Protein AF-A0A838QXI4-F1 (afdb_monomer_lite)

Structure (mmCIF, N/CA/C/O backbone):
data_AF-A0A838QXI4-F1
#
_entry.id   AF-A0A838QXI4-F1
#
loop_
_atom_site.group_PDB
_atom_site.id
_atom_site.type_symbol
_atom_site.label_atom_id
_atom_site.label_alt_id
_atom_site.label_comp_id
_atom_site.label_asym_id
_atom_site.label_entity_id
_atom_site.label_seq_id
_atom_site.pdbx_PDB_ins_code
_atom_site.Cartn_x
_atom_site.Cartn_y
_atom_site.Cartn_z
_atom_site.occupancy
_atom_site.B_iso_or_equiv
_atom_site.auth_seq_id
_atom_site.auth_comp_id
_atom_site.auth_asym_id
_atom_site.auth_atom_id
_atom_site.pdbx_PDB_model_num
ATOM 1 N N . VAL A 1 1 ? -4.788 3.590 -9.979 1.00 96.31 1 VAL A N 1
ATOM 2 C CA . VAL A 1 1 ? -4.307 4.253 -8.745 1.00 96.31 1 VAL A CA 1
ATOM 3 C C . VAL A 1 1 ? -4.415 5.751 -8.949 1.00 96.31 1 VAL A C 1
ATOM 5 O O . VAL A 1 1 ? -4.301 6.195 -10.085 1.00 96.31 1 VAL A O 1
ATOM 8 N N . GLU A 1 2 ? -4.679 6.517 -7.905 1.00 97.44 2 GLU A N 1
ATOM 9 C CA . GLU A 1 2 ? -4.715 7.981 -7.945 1.00 97.44 2 GLU A CA 1
ATOM 10 C C . GLU A 1 2 ? -4.171 8.546 -6.634 1.00 97.44 2 GLU A C 1
ATOM 12 O O . GLU A 1 2 ? -4.242 7.875 -5.603 1.00 97.44 2 GLU A O 1
ATOM 17 N N . ALA A 1 3 ? -3.625 9.759 -6.670 1.00 97.25 3 ALA A N 1
ATOM 18 C CA . ALA A 1 3 ? -3.102 10.419 -5.485 1.00 97.25 3 ALA A CA 1
ATOM 19 C C . ALA A 1 3 ? -3.561 11.876 -5.398 1.00 97.25 3 ALA A C 1
ATOM 21 O O . ALA A 1 3 ? -3.728 12.556 -6.407 1.00 97.25 3 ALA A O 1
ATOM 22 N N . THR A 1 4 ? -3.737 12.351 -4.169 1.00 95.81 4 THR A N 1
ATOM 23 C CA . THR A 1 4 ? -3.830 13.772 -3.817 1.00 95.81 4 THR A CA 1
ATOM 24 C C . THR A 1 4 ? -2.655 14.109 -2.909 1.00 95.81 4 THR A C 1
ATOM 26 O O . THR A 1 4 ? -2.354 13.366 -1.975 1.00 95.81 4 THR A O 1
ATOM 29 N N . THR A 1 5 ? -1.975 15.217 -3.175 1.00 95.00 5 THR A N 1
ATOM 30 C CA . THR A 1 5 ? -0.714 15.592 -2.523 1.00 95.00 5 THR A CA 1
ATOM 31 C C . THR A 1 5 ? -0.810 17.009 -1.958 1.00 95.00 5 THR A C 1
ATOM 33 O O . THR A 1 5 ? -1.751 17.752 -2.240 1.00 95.00 5 THR A O 1
ATOM 36 N N . SER A 1 6 ? 0.180 17.415 -1.165 1.00 94.00 6 SER A N 1
ATOM 37 C CA . SER A 1 6 ? 0.383 18.824 -0.803 1.00 94.00 6 SER A CA 1
ATOM 38 C C . SER A 1 6 ? 1.081 19.660 -1.895 1.00 94.00 6 SER A C 1
ATOM 40 O O . SER A 1 6 ? 1.476 20.787 -1.602 1.00 94.00 6 SER A O 1
ATOM 42 N N . GLY A 1 7 ? 1.264 19.120 -3.106 1.00 90.25 7 GLY A N 1
ATOM 43 C CA . GLY A 1 7 ? 2.070 19.697 -4.191 1.00 90.25 7 GLY A CA 1
ATOM 44 C C . GLY A 1 7 ? 3.388 18.945 -4.424 1.00 90.25 7 GLY A C 1
ATOM 45 O O . GLY A 1 7 ? 4.079 18.625 -3.456 1.00 90.25 7 GLY A O 1
ATOM 46 N N . HIS A 1 8 ? 3.737 18.687 -5.687 1.00 90.56 8 HIS A N 1
ATOM 47 C CA . HIS A 1 8 ? 4.957 17.992 -6.119 1.00 90.56 8 HIS A CA 1
ATOM 48 C C . HIS A 1 8 ? 5.860 18.921 -6.955 1.00 90.56 8 HIS A C 1
ATOM 50 O O . HIS A 1 8 ? 5.424 19.470 -7.962 1.00 90.56 8 HIS A O 1
ATOM 56 N N . ASP A 1 9 ? 7.126 19.108 -6.564 1.00 91.69 9 ASP A N 1
ATOM 57 C CA . ASP A 1 9 ? 8.074 19.991 -7.279 1.00 91.69 9 ASP A CA 1
ATOM 58 C C . ASP A 1 9 ? 8.909 19.270 -8.356 1.00 91.69 9 ASP A C 1
ATOM 60 O O . ASP A 1 9 ? 9.624 19.914 -9.122 1.00 91.69 9 ASP A O 1
ATOM 64 N N . HIS A 1 10 ? 8.782 17.942 -8.435 1.00 89.44 10 HIS A N 1
ATOM 65 C CA . HIS A 1 10 ? 9.519 17.055 -9.346 1.00 89.44 10 HIS A CA 1
ATOM 66 C C . HIS A 1 10 ? 11.030 16.975 -9.083 1.00 89.44 10 HIS A C 1
ATOM 68 O O . HIS A 1 10 ? 11.776 16.481 -9.927 1.00 89.44 10 HIS A O 1
ATOM 74 N N . ASP A 1 11 ? 11.459 17.384 -7.891 1.00 89.44 11 ASP A N 1
ATOM 75 C CA . ASP A 1 11 ? 12.794 17.142 -7.335 1.00 89.44 11 ASP A CA 1
ATOM 76 C C . ASP A 1 11 ? 12.690 16.260 -6.076 1.00 89.44 11 ASP A C 1
ATOM 78 O O . ASP A 1 11 ? 13.427 15.290 -5.896 1.00 89.44 11 ASP A O 1
ATOM 82 N N . SER A 1 12 ? 11.683 16.528 -5.242 1.00 90.69 12 SER A N 1
ATOM 83 C CA . SER A 1 12 ? 11.372 15.803 -4.017 1.00 90.69 12 SER A CA 1
ATOM 84 C C . SER A 1 12 ? 9.890 15.421 -3.924 1.00 90.69 12 SER A C 1
ATOM 86 O O . SER A 1 12 ? 9.013 16.021 -4.547 1.00 90.69 12 SER A O 1
ATOM 88 N N . TYR A 1 13 ? 9.602 14.379 -3.142 1.00 91.06 13 TYR A N 1
ATOM 89 C CA . TYR A 1 13 ? 8.228 13.946 -2.882 1.00 91.06 13 TYR A CA 1
ATOM 90 C C . TYR A 1 13 ? 7.542 14.873 -1.856 1.00 91.06 13 TYR A C 1
ATOM 92 O O . TYR A 1 13 ? 8.214 15.441 -0.990 1.00 91.06 13 TYR A O 1
ATOM 100 N N . PRO A 1 14 ? 6.205 15.027 -1.922 1.00 94.56 14 PRO A N 1
ATOM 101 C CA . PRO A 1 14 ? 5.447 15.955 -1.086 1.00 94.56 14 PRO A CA 1
ATOM 102 C C . PRO A 1 14 ? 5.534 15.620 0.404 1.00 94.56 14 PRO A C 1
ATOM 104 O O . PRO A 1 14 ? 5.647 14.463 0.797 1.00 94.56 14 PRO A O 1
ATOM 107 N N . ALA A 1 15 ? 5.331 16.632 1.251 1.00 94.62 15 ALA A N 1
ATOM 108 C CA . ALA A 1 15 ? 5.241 16.447 2.701 1.00 94.62 15 ALA A CA 1
ATOM 109 C C . ALA A 1 15 ? 4.026 15.608 3.140 1.00 94.62 15 ALA A C 1
ATOM 111 O O . ALA A 1 15 ? 4.023 15.068 4.246 1.00 94.62 15 ALA A O 1
ATOM 112 N N . LYS A 1 16 ? 2.965 15.564 2.321 1.00 95.94 16 LYS A N 1
ATOM 113 C CA . LYS A 1 16 ? 1.745 14.794 2.586 1.00 95.94 16 LYS A CA 1
ATOM 114 C C . LYS A 1 16 ? 1.192 14.195 1.302 1.00 95.94 16 LYS A C 1
ATOM 116 O O . LYS A 1 16 ? 1.116 14.879 0.279 1.00 95.94 16 LYS A O 1
ATOM 121 N N . SER A 1 17 ? 0.696 12.966 1.391 1.00 96.56 17 SER A N 1
ATOM 122 C CA . SER A 1 17 ? -0.037 12.318 0.305 1.00 96.56 17 SER A CA 1
ATOM 123 C C . SER A 1 17 ? -1.220 11.496 0.822 1.00 96.56 17 SER A C 1
ATOM 125 O O . SER A 1 17 ? -1.262 11.064 1.979 1.00 96.56 17 SER A O 1
ATOM 127 N N . GLN A 1 18 ? -2.223 11.336 -0.035 1.00 97.38 18 GLN A N 1
ATOM 128 C CA . GLN A 1 18 ? -3.310 10.376 0.098 1.00 97.38 18 GLN A CA 1
ATOM 129 C C . GLN A 1 18 ? -3.388 9.614 -1.216 1.00 97.38 18 GLN A C 1
ATOM 131 O O . GLN A 1 18 ? -3.578 10.230 -2.264 1.00 97.38 18 GLN A O 1
ATOM 136 N N . ILE A 1 19 ? -3.225 8.297 -1.174 1.00 98.25 19 ILE A N 1
ATOM 137 C CA . ILE A 1 19 ? -3.202 7.453 -2.369 1.00 98.25 19 ILE A CA 1
ATOM 138 C C . ILE A 1 19 ? -4.370 6.482 -2.289 1.00 98.25 19 ILE A C 1
ATOM 140 O O . ILE A 1 19 ? -4.606 5.867 -1.250 1.00 98.25 19 ILE A O 1
ATOM 144 N N . LYS A 1 20 ? -5.097 6.332 -3.393 1.00 98.12 20 LYS A N 1
ATOM 145 C CA . LYS A 1 20 ? -6.186 5.374 -3.543 1.00 98.12 20 LYS A CA 1
ATOM 146 C C . LYS A 1 20 ? -5.837 4.358 -4.625 1.00 98.12 20 LYS A C 1
ATOM 148 O O . LYS A 1 20 ? -5.602 4.697 -5.789 1.00 98.12 20 LYS A O 1
ATOM 153 N N . PHE A 1 21 ? -5.836 3.092 -4.237 1.00 98.06 21 PHE A N 1
ATOM 154 C CA . PHE A 1 21 ? -5.695 1.953 -5.131 1.00 98.06 21 PHE A CA 1
ATOM 155 C C . PHE A 1 21 ? -7.033 1.235 -5.227 1.00 98.06 21 PHE A C 1
ATOM 157 O O . PHE A 1 21 ? -7.596 0.835 -4.212 1.00 98.06 21 PHE A O 1
ATOM 164 N N . ASP A 1 22 ? -7.515 1.027 -6.447 1.00 97.00 22 ASP A N 1
ATOM 165 C CA . ASP A 1 22 ? -8.672 0.176 -6.698 1.00 97.00 22 ASP A CA 1
ATOM 166 C C . ASP A 1 22 ? -8.169 -1.173 -7.210 1.00 97.00 22 ASP A C 1
ATOM 168 O O . ASP A 1 22 ? -7.569 -1.255 -8.286 1.00 97.00 22 ASP A O 1
ATOM 172 N N . PHE A 1 23 ? -8.387 -2.226 -6.422 1.00 95.56 23 PHE A N 1
ATOM 173 C CA . PHE A 1 23 ? -8.037 -3.589 -6.794 1.00 95.56 23 PHE A CA 1
ATOM 174 C C . PHE A 1 23 ? -9.270 -4.305 -7.346 1.00 95.56 23 PHE A C 1
ATOM 176 O O . PHE A 1 23 ? -10.314 -4.328 -6.685 1.00 95.56 23 PHE A O 1
ATOM 183 N N . PRO A 1 24 ? -9.174 -4.926 -8.535 1.00 95.06 24 PRO A N 1
ATOM 184 C CA . PRO A 1 24 ? -10.283 -5.682 -9.087 1.00 95.06 24 PRO A CA 1
ATOM 185 C C . PRO A 1 24 ? -10.528 -6.960 -8.277 1.00 95.06 24 PRO A C 1
ATOM 187 O O . PRO A 1 24 ? -9.655 -7.449 -7.551 1.00 95.06 24 PRO A O 1
ATOM 190 N N . ALA A 1 25 ? -11.719 -7.530 -8.453 1.00 97.00 25 ALA A N 1
ATOM 191 C CA . ALA A 1 25 ? -12.006 -8.870 -7.967 1.00 97.00 25 ALA A CA 1
ATOM 192 C C . ALA A 1 25 ? -11.077 -9.886 -8.654 1.00 97.00 25 ALA A C 1
ATOM 194 O O . ALA A 1 25 ? -10.786 -9.760 -9.846 1.00 97.00 25 ALA A O 1
ATOM 195 N N . ILE A 1 26 ? -10.609 -10.887 -7.908 1.00 94.19 26 ILE A N 1
ATOM 196 C CA . ILE A 1 26 ? -9.750 -11.962 -8.424 1.00 94.19 26 ILE A CA 1
ATOM 197 C C . ILE A 1 26 ? -10.255 -13.291 -7.869 1.00 94.19 26 ILE A C 1
ATOM 199 O O . ILE A 1 26 ? -10.182 -13.516 -6.661 1.00 94.19 26 ILE A O 1
ATOM 203 N N . GLY A 1 27 ? -10.743 -14.171 -8.747 1.00 95.50 27 GLY A N 1
ATOM 204 C CA . GLY A 1 27 ? -11.391 -15.417 -8.327 1.00 95.50 27 GLY A CA 1
ATOM 205 C C . GLY A 1 27 ? -12.542 -15.121 -7.363 1.00 95.50 27 GLY A C 1
ATOM 206 O O . GLY A 1 27 ? -13.408 -14.308 -7.676 1.00 95.50 27 GLY A O 1
ATOM 207 N N . ASP A 1 28 ? -12.491 -15.718 -6.172 1.00 94.12 28 ASP A N 1
ATOM 208 C CA . ASP A 1 28 ? -13.492 -15.522 -5.115 1.00 94.12 28 ASP A CA 1
ATOM 209 C C . ASP A 1 28 ? -13.218 -14.296 -4.221 1.00 94.12 28 ASP A C 1
ATOM 211 O O . ASP A 1 28 ? -14.016 -13.962 -3.345 1.00 94.12 28 ASP A O 1
ATOM 215 N N . ARG A 1 29 ? -12.091 -13.599 -4.420 1.00 92.44 29 ARG A N 1
ATOM 216 C CA . ARG A 1 29 ? -11.759 -12.386 -3.667 1.00 92.44 29 ARG A CA 1
ATOM 217 C C . ARG A 1 29 ? -12.456 -11.183 -4.294 1.00 92.44 29 ARG A C 1
ATOM 219 O O . ARG A 1 29 ? -12.154 -10.817 -5.432 1.00 92.44 29 ARG A O 1
ATOM 226 N N . ALA A 1 30 ? -13.344 -10.547 -3.533 1.00 95.38 30 ALA A N 1
ATOM 227 C CA . ALA A 1 30 ? -14.047 -9.342 -3.958 1.00 95.38 30 ALA A CA 1
ATOM 228 C C . ALA A 1 30 ? -13.082 -8.187 -4.285 1.00 95.38 30 ALA A C 1
ATOM 230 O O . ALA A 1 30 ? -11.969 -8.108 -3.759 1.00 95.38 30 ALA A O 1
ATOM 231 N N . ALA A 1 31 ? -13.534 -7.284 -5.158 1.00 97.19 31 ALA A N 1
ATOM 232 C CA . ALA A 1 31 ? -12.854 -6.015 -5.384 1.00 97.19 31 ALA A CA 1
ATOM 233 C C . ALA A 1 31 ? -12.839 -5.201 -4.085 1.00 97.19 31 ALA A C 1
ATOM 235 O O . ALA A 1 31 ? -13.800 -5.238 -3.315 1.00 97.19 31 ALA A O 1
ATOM 236 N N . PHE A 1 32 ? -11.767 -4.454 -3.855 1.00 97.06 32 PHE A N 1
ATOM 237 C CA . PHE A 1 32 ? -11.644 -3.588 -2.689 1.00 97.06 32 PHE A CA 1
ATOM 238 C C . PHE A 1 32 ? -10.789 -2.371 -3.025 1.00 97.06 32 PHE A C 1
ATOM 240 O O . PHE A 1 32 ? -9.980 -2.386 -3.958 1.00 97.06 32 PHE A O 1
ATOM 247 N N . THR A 1 33 ? -10.967 -1.325 -2.231 1.00 97.69 33 THR A N 1
ATOM 248 C CA . THR A 1 33 ? -10.172 -0.107 -2.323 1.00 97.69 33 THR A CA 1
ATOM 249 C C . THR A 1 33 ? -9.200 -0.065 -1.154 1.00 97.69 33 THR A C 1
ATOM 251 O O . THR A 1 33 ? -9.579 -0.283 -0.004 1.00 97.69 33 THR A O 1
ATOM 254 N N . PHE A 1 34 ? -7.940 0.224 -1.454 1.00 97.56 34 PHE A N 1
ATOM 255 C CA . PHE A 1 34 ? -6.904 0.461 -0.464 1.00 97.56 34 PHE A CA 1
ATOM 256 C C . PHE A 1 34 ? -6.546 1.943 -0.448 1.00 97.56 34 PHE A C 1
ATOM 258 O O . PHE A 1 34 ? -6.219 2.524 -1.484 1.00 97.56 34 PHE A O 1
ATOM 265 N N . HIS A 1 35 ? -6.609 2.541 0.736 1.00 97.81 35 HIS A N 1
ATOM 266 C CA . HIS A 1 35 ? -6.229 3.926 0.962 1.00 97.81 35 HIS A CA 1
ATOM 267 C C . HIS A 1 35 ? -4.932 3.980 1.766 1.00 97.81 35 HIS A C 1
ATOM 269 O O . HIS A 1 35 ? -4.851 3.409 2.852 1.00 97.81 35 HIS A O 1
ATOM 275 N N . TRP A 1 36 ? -3.946 4.702 1.245 1.00 97.31 36 TRP A N 1
ATOM 276 C CA . TRP A 1 36 ? -2.715 5.040 1.947 1.00 97.31 36 TRP A CA 1
ATOM 277 C C . TRP A 1 36 ? -2.769 6.503 2.375 1.00 97.31 36 TRP A C 1
ATOM 279 O O . TRP A 1 36 ? -3.002 7.382 1.543 1.00 97.31 36 TRP A O 1
ATOM 289 N N . TYR A 1 37 ? -2.534 6.770 3.656 1.00 96.38 37 TYR A N 1
ATOM 290 C CA . TYR A 1 37 ? -2.488 8.119 4.209 1.00 96.38 37 TYR A CA 1
ATOM 291 C C . TYR A 1 37 ? -1.097 8.384 4.772 1.00 96.38 37 TYR A C 1
ATOM 293 O O . TYR A 1 37 ? -0.622 7.635 5.621 1.00 96.38 37 TYR A O 1
ATOM 301 N N . ASP A 1 38 ? -0.468 9.460 4.313 1.00 94.31 38 ASP A N 1
ATOM 302 C CA . ASP A 1 38 ? 0.882 9.856 4.710 1.00 94.31 38 ASP A CA 1
ATOM 303 C C . ASP A 1 38 ? 0.922 11.320 5.183 1.00 94.31 38 ASP A C 1
ATOM 305 O O . ASP A 1 38 ? 0.025 12.118 4.892 1.00 94.31 38 ASP A O 1
ATOM 309 N N . GLY A 1 39 ? 1.955 11.688 5.940 1.00 91.62 39 GLY A N 1
ATOM 310 C CA . GLY A 1 39 ? 2.207 13.066 6.346 1.00 91.62 39 GLY A CA 1
ATOM 311 C C . GLY A 1 39 ? 1.124 13.631 7.263 1.00 91.62 39 GLY A C 1
ATOM 312 O O . GLY A 1 39 ? 0.632 14.733 7.034 1.00 91.62 39 GLY A O 1
ATOM 313 N N . SER A 1 40 ? 0.730 12.898 8.311 1.00 90.44 40 SER A N 1
ATOM 314 C CA . SER A 1 40 ? -0.362 13.212 9.265 1.00 90.44 40 SER A CA 1
ATOM 315 C C . SER A 1 40 ? -1.792 13.134 8.719 1.00 90.44 40 SER A C 1
ATOM 317 O O . SER A 1 40 ? -2.734 13.368 9.478 1.00 90.44 40 SER A O 1
ATOM 319 N N . ASN A 1 41 ? -1.978 12.789 7.441 1.00 93.88 41 ASN A N 1
ATOM 320 C CA . ASN A 1 41 ? -3.308 12.481 6.928 1.00 93.88 41 ASN A CA 1
ATOM 321 C C . ASN A 1 41 ? -3.894 11.263 7.658 1.00 93.88 41 ASN A C 1
ATOM 323 O O . ASN A 1 41 ? -3.175 10.348 8.058 1.00 93.88 41 ASN A O 1
ATOM 327 N N . ARG A 1 42 ? -5.217 11.252 7.816 1.00 93.00 42 ARG A N 1
ATOM 328 C CA . ARG A 1 42 ? -5.980 10.128 8.362 1.00 93.00 42 ARG A CA 1
ATOM 329 C C . ARG A 1 42 ? -7.247 9.926 7.526 1.00 93.00 42 ARG A C 1
ATOM 331 O O . ARG A 1 42 ? -7.702 10.887 6.899 1.00 93.00 42 ARG A O 1
ATOM 338 N N . PRO A 1 43 ? -7.825 8.712 7.522 1.00 94.69 43 PRO A N 1
ATOM 339 C CA . PRO A 1 43 ? -9.185 8.520 7.035 1.00 94.69 43 PRO A CA 1
ATOM 340 C C . PRO A 1 43 ? -10.179 9.362 7.846 1.00 94.69 43 PRO A C 1
ATOM 342 O O . PRO A 1 43 ? -9.832 9.945 8.874 1.00 94.69 43 PRO A O 1
ATOM 345 N N . SER A 1 44 ? -11.427 9.415 7.390 1.00 94.31 44 SER A N 1
ATOM 346 C CA . SER A 1 44 ? -12.501 10.059 8.146 1.00 94.31 44 SER A CA 1
ATOM 347 C C . SER A 1 44 ? -12.694 9.391 9.518 1.00 94.31 44 SER A C 1
ATOM 349 O O . SER A 1 44 ? -12.514 8.178 9.662 1.00 94.31 44 SER A O 1
ATOM 351 N N . GLU A 1 45 ? -13.016 10.192 10.538 1.00 92.44 45 GLU A N 1
ATOM 352 C CA . GLU A 1 45 ? -13.066 9.753 11.940 1.00 92.44 45 GLU A CA 1
ATOM 353 C C . GLU A 1 45 ? -14.109 8.664 12.198 1.00 92.44 45 GLU A C 1
ATOM 355 O O . GLU A 1 45 ? -13.869 7.761 12.995 1.00 92.44 45 GLU A O 1
ATOM 360 N N . ASP A 1 46 ? -15.225 8.684 11.472 1.00 93.12 46 ASP A N 1
ATOM 361 C CA . ASP A 1 46 ? -16.277 7.667 11.545 1.00 93.12 46 ASP A CA 1
ATOM 362 C C . ASP A 1 46 ? -15.762 6.244 11.280 1.00 93.12 46 ASP A C 1
ATOM 364 O O . ASP A 1 46 ? -16.301 5.286 11.831 1.00 93.12 46 ASP A O 1
ATOM 368 N N . LEU A 1 47 ? -14.684 6.095 10.503 1.00 93.75 47 LEU A N 1
ATOM 369 C CA . LEU A 1 47 ? -14.089 4.791 10.215 1.00 93.75 47 LEU A CA 1
ATOM 370 C C . LEU A 1 47 ? -13.303 4.212 11.400 1.00 93.75 47 LEU A C 1
ATOM 372 O O . LEU A 1 47 ? -13.140 2.993 11.479 1.00 93.75 47 LEU A O 1
ATOM 376 N N . TYR A 1 48 ? -12.817 5.054 12.321 1.00 91.94 48 TYR A N 1
ATOM 377 C CA . TYR A 1 48 ? -11.990 4.616 13.450 1.00 91.94 48 TYR A CA 1
ATOM 378 C C . TYR A 1 48 ? -12.502 5.012 14.838 1.00 91.94 48 TYR A C 1
ATOM 380 O O . TYR A 1 48 ? -11.874 4.636 15.830 1.00 91.94 48 TYR A O 1
ATOM 388 N N . ALA A 1 49 ? -13.622 5.730 14.935 1.00 90.88 49 ALA A N 1
ATOM 389 C CA . ALA A 1 49 ? -14.184 6.221 16.193 1.00 90.88 49 ALA A CA 1
ATOM 390 C C . ALA A 1 49 ? -14.380 5.106 17.237 1.00 90.88 49 ALA A C 1
ATOM 392 O O . ALA A 1 49 ? -14.040 5.286 18.407 1.00 90.88 49 ALA A O 1
ATOM 393 N N . ASP A 1 50 ? -14.822 3.919 16.806 1.00 89.38 50 ASP A N 1
ATOM 394 C CA . ASP A 1 50 ? -14.997 2.737 17.666 1.00 89.38 50 ASP A CA 1
ATOM 395 C C . ASP A 1 50 ? -13.695 2.271 18.344 1.00 89.38 50 ASP A C 1
ATOM 397 O O . ASP A 1 50 ? -13.733 1.568 19.353 1.00 89.38 50 ASP A O 1
ATOM 401 N N . PHE A 1 51 ? -12.532 2.654 17.810 1.00 90.12 51 PHE A N 1
ATOM 402 C CA . PHE A 1 51 ? -11.216 2.312 18.354 1.00 90.12 51 PHE A CA 1
ATOM 403 C C . PHE A 1 51 ? -10.620 3.420 19.233 1.00 90.12 51 PHE A C 1
ATOM 405 O O . PHE A 1 51 ? -9.503 3.268 19.731 1.00 90.12 51 PHE A O 1
ATOM 412 N N . LEU A 1 52 ? -11.339 4.519 19.464 1.00 87.25 52 LEU A N 1
ATOM 413 C CA . LEU A 1 52 ? -10.918 5.600 20.363 1.00 87.25 52 LEU A CA 1
ATOM 414 C C . LEU A 1 52 ? -11.385 5.383 21.809 1.00 87.25 52 LEU A C 1
ATOM 416 O O . LEU A 1 52 ? -11.404 6.333 22.592 1.00 87.25 52 LEU A O 1
ATOM 420 N N . THR A 1 53 ? -11.772 4.151 22.174 1.00 69.56 53 THR A N 1
ATOM 421 C CA . THR A 1 53 ? -12.336 3.820 23.493 1.00 69.56 53 THR A CA 1
ATOM 422 C C . THR A 1 53 ? -11.535 4.460 24.624 1.00 69.56 53 THR A C 1
ATOM 424 O O . THR A 1 53 ? -10.305 4.445 24.558 1.00 69.56 53 THR A O 1
ATOM 427 N N . PRO A 1 54 ? -12.179 5.007 25.663 1.00 66.12 54 PRO A N 1
ATOM 428 C CA . PRO A 1 54 ? -11.455 5.584 26.779 1.00 66.12 54 PRO A CA 1
ATOM 429 C C . PRO A 1 54 ? -10.561 4.541 27.457 1.00 66.12 54 PRO A C 1
ATOM 431 O O . PRO A 1 54 ? -10.973 3.396 27.655 1.00 66.12 54 PRO A O 1
ATOM 434 N N . ASP A 1 55 ? -9.343 4.933 27.808 1.00 65.12 55 ASP A N 1
ATOM 435 C CA . ASP A 1 55 ? -8.494 4.177 28.712 1.00 65.12 55 ASP A CA 1
ATOM 436 C C . ASP A 1 55 ? -9.103 4.136 30.129 1.00 65.12 55 ASP A C 1
ATOM 438 O O . ASP A 1 55 ? -10.191 4.655 30.400 1.00 65.12 55 ASP A O 1
ATOM 442 N N . LYS A 1 56 ? -8.395 3.498 31.065 1.00 63.88 56 LYS A N 1
ATOM 443 C CA . LYS A 1 56 ? -8.850 3.347 32.457 1.00 63.88 56 LYS A CA 1
ATOM 444 C C . LYS A 1 56 ? -9.062 4.685 33.184 1.00 63.88 56 LYS A C 1
ATOM 446 O O . LYS A 1 56 ? -9.781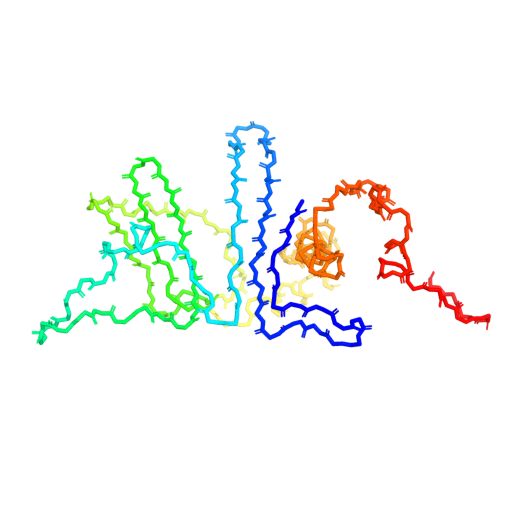 4.701 34.179 1.00 63.88 56 LYS A O 1
ATOM 451 N N . ASP A 1 57 ? -8.481 5.774 32.680 1.00 72.00 57 ASP A N 1
ATOM 452 C CA . ASP A 1 57 ? -8.572 7.125 33.235 1.00 72.00 57 ASP A CA 1
ATOM 453 C C . ASP A 1 57 ? -9.612 7.991 32.495 1.00 72.00 57 ASP A C 1
ATOM 455 O O . ASP A 1 57 ? -9.744 9.188 32.765 1.00 72.00 57 ASP A O 1
ATOM 459 N N . GLY A 1 58 ? -10.365 7.402 31.559 1.00 63.72 58 GLY A N 1
ATOM 460 C CA . GLY A 1 58 ? -11.387 8.095 30.781 1.00 63.72 58 GLY A CA 1
ATOM 461 C C . GLY A 1 58 ? -10.834 8.947 29.635 1.00 63.72 58 GLY A C 1
ATOM 462 O O . GLY A 1 58 ? -11.596 9.710 29.037 1.00 63.72 58 GLY A O 1
ATOM 463 N N . LYS A 1 59 ? -9.539 8.842 29.302 1.00 60.59 59 LYS A N 1
ATOM 464 C CA . LYS A 1 59 ? -8.948 9.543 28.152 1.00 60.59 59 LYS A CA 1
ATOM 465 C C . LYS A 1 59 ? -9.107 8.701 26.889 1.00 60.59 59 LYS A C 1
ATOM 467 O O . LYS A 1 59 ? -8.858 7.503 26.954 1.00 60.59 59 LYS A O 1
ATOM 472 N N . PRO A 1 60 ? -9.472 9.278 25.731 1.00 65.56 60 PRO A N 1
ATOM 473 C CA . PRO A 1 60 ? -9.537 8.519 24.485 1.00 65.56 60 PRO A CA 1
ATOM 474 C C . PRO A 1 60 ? -8.206 7.817 24.211 1.00 65.56 60 PRO A C 1
ATOM 476 O O . PRO A 1 60 ? -7.150 8.454 24.277 1.00 65.56 60 PRO A O 1
ATOM 479 N N . THR A 1 61 ? -8.243 6.521 23.894 1.00 72.62 61 THR A N 1
ATOM 480 C CA . THR A 1 61 ? -7.023 5.812 23.494 1.00 72.62 61 THR A CA 1
ATOM 481 C C . THR A 1 61 ? -6.521 6.443 22.199 1.00 72.62 61 THR A C 1
ATOM 483 O O . THR A 1 61 ? -7.214 6.413 21.180 1.00 72.62 61 THR A O 1
ATOM 486 N N . ALA A 1 62 ? -5.325 7.032 22.228 1.00 76.94 62 ALA A N 1
ATOM 487 C CA . ALA A 1 62 ? -4.709 7.562 21.022 1.00 76.94 62 ALA A CA 1
ATOM 488 C C . ALA A 1 62 ? -4.449 6.417 20.032 1.00 76.94 62 ALA A C 1
ATOM 490 O O . ALA A 1 62 ? -3.980 5.343 20.414 1.00 76.94 62 ALA A O 1
ATOM 491 N N . LEU A 1 63 ? -4.743 6.648 18.753 1.00 85.69 63 LEU A N 1
ATOM 492 C CA . LEU A 1 63 ? -4.262 5.758 17.702 1.00 85.69 63 LEU A CA 1
ATOM 493 C C . LEU A 1 63 ? -2.746 5.889 17.584 1.00 85.69 63 LEU A C 1
ATOM 495 O O . LEU A 1 63 ? -2.196 6.979 17.772 1.00 85.69 63 LEU A O 1
ATOM 499 N N . SER A 1 64 ? -2.088 4.801 17.193 1.00 89.31 64 SER A N 1
ATOM 500 C CA . SER A 1 64 ? -0.692 4.867 16.781 1.00 89.31 64 SER A CA 1
ATOM 501 C C . SER A 1 64 ? -0.514 5.856 15.617 1.00 89.31 64 SER A C 1
ATOM 503 O O . SER A 1 64 ? -1.455 6.219 14.890 1.00 89.31 64 SER A O 1
ATOM 505 N N . THR A 1 65 ? 0.715 6.346 15.476 1.00 90.56 65 THR A N 1
ATOM 506 C CA . THR A 1 65 ? 1.141 7.176 14.347 1.00 90.56 65 THR A CA 1
ATOM 507 C C . THR A 1 65 ? 1.160 6.395 13.036 1.00 90.56 65 THR A C 1
ATOM 509 O O . THR A 1 65 ? 1.097 7.021 11.983 1.00 90.56 65 THR A O 1
ATOM 512 N N . SER A 1 66 ? 1.179 5.061 13.099 1.00 93.38 66 SER A N 1
ATOM 513 C CA . SER A 1 66 ? 1.026 4.159 11.959 1.00 93.38 66 SER A CA 1
ATOM 514 C C . SER A 1 66 ? 0.097 2.986 12.283 1.00 93.38 66 SER A C 1
ATOM 516 O O . SER A 1 66 ? -0.281 2.747 13.436 1.00 93.38 66 SER A O 1
ATOM 518 N N . GLY A 1 67 ? -0.341 2.276 11.250 1.00 94.62 67 GLY A N 1
ATOM 519 C CA . GLY A 1 67 ? -1.202 1.113 11.399 1.00 94.62 67 GLY A CA 1
ATOM 520 C C . GLY A 1 67 ? -2.081 0.870 10.187 1.00 94.62 67 GLY A C 1
ATOM 521 O O . GLY A 1 67 ? -2.046 1.603 9.199 1.00 94.62 67 GLY A O 1
ATOM 522 N N . CYS A 1 68 ? -2.912 -0.158 10.298 1.00 96.12 68 CYS A N 1
ATOM 523 C CA . CYS A 1 68 ? -3.851 -0.552 9.262 1.00 96.12 68 CYS A CA 1
ATOM 524 C C . CYS A 1 68 ? -5.272 -0.583 9.826 1.00 96.12 68 CYS A C 1
ATOM 526 O O . CYS A 1 68 ? -5.508 -1.097 10.922 1.00 96.12 68 CYS A O 1
ATOM 528 N N . LEU A 1 69 ? -6.219 -0.042 9.062 1.00 96.00 69 LEU A N 1
ATOM 529 C CA . LEU A 1 69 ? -7.645 -0.185 9.309 1.00 96.00 69 LEU A CA 1
ATOM 530 C C . LEU A 1 69 ? -8.248 -1.025 8.183 1.00 96.00 69 LEU A C 1
ATOM 532 O O . LEU A 1 69 ? -8.190 -0.640 7.017 1.00 96.00 69 LEU A O 1
ATOM 536 N N . ILE A 1 70 ? -8.853 -2.149 8.546 1.00 95.62 70 ILE A N 1
ATOM 537 C CA . ILE A 1 70 ? -9.571 -3.035 7.633 1.00 95.62 70 ILE A CA 1
ATOM 538 C C . ILE A 1 70 ? -11.057 -2.877 7.931 1.00 95.62 70 ILE A C 1
ATOM 540 O O . ILE A 1 70 ? -11.495 -3.135 9.050 1.00 95.62 70 ILE A O 1
ATOM 544 N N . VAL A 1 71 ? -11.834 -2.449 6.939 1.00 95.31 71 VAL A N 1
ATOM 545 C CA . VAL A 1 71 ? -13.285 -2.259 7.061 1.00 95.31 71 VAL A CA 1
ATOM 546 C C . VAL A 1 71 ? -13.981 -3.399 6.329 1.00 95.31 71 VAL A C 1
ATOM 548 O O . VAL A 1 71 ? -13.827 -3.539 5.119 1.00 95.31 71 VAL A O 1
ATOM 551 N N . GLY A 1 72 ? -14.725 -4.222 7.064 1.00 92.88 72 GLY A N 1
ATOM 552 C CA . GLY A 1 72 ? -15.493 -5.333 6.512 1.00 92.88 72 GLY A CA 1
ATOM 553 C C . GLY A 1 72 ? -16.971 -5.270 6.889 1.00 92.88 72 GLY A C 1
ATOM 554 O O . GLY A 1 72 ? -17.382 -4.533 7.787 1.00 92.88 72 GLY A O 1
ATOM 555 N N . ASP A 1 73 ? -17.776 -6.104 6.233 1.00 91.31 73 ASP A N 1
ATOM 556 C CA . ASP A 1 73 ? -19.237 -6.111 6.398 1.00 91.31 73 ASP A CA 1
ATOM 557 C C . ASP A 1 73 ? -19.679 -6.482 7.823 1.00 91.31 73 ASP A C 1
ATOM 559 O O . ASP A 1 73 ? -20.677 -5.978 8.341 1.00 91.31 73 ASP A O 1
ATOM 563 N N . LYS A 1 74 ? -18.924 -7.374 8.478 1.00 91.50 74 LYS A N 1
ATOM 564 C CA . LYS A 1 74 ? -19.230 -7.873 9.830 1.00 91.50 74 LYS A CA 1
ATOM 565 C C . LYS A 1 74 ? -18.602 -7.017 10.924 1.00 91.50 74 LYS A C 1
ATOM 567 O O . LYS A 1 74 ? -19.249 -6.739 11.931 1.00 91.50 74 LYS A O 1
ATOM 572 N N . CYS A 1 75 ? -17.361 -6.593 10.724 1.00 92.69 75 CYS A N 1
ATOM 573 C CA . CYS A 1 75 ? -16.589 -5.795 11.665 1.00 92.69 75 CYS A CA 1
ATOM 574 C C . CYS A 1 75 ? -15.501 -5.007 10.939 1.00 92.69 75 CYS A C 1
ATOM 576 O O . CYS A 1 75 ? -15.107 -5.340 9.822 1.00 92.69 75 CYS A O 1
ATOM 578 N N . SER A 1 76 ? -14.984 -4.005 11.632 1.00 94.38 76 SER A N 1
ATOM 579 C CA . SER A 1 76 ? -13.726 -3.353 11.311 1.00 94.38 76 SER A CA 1
ATOM 580 C C . SER A 1 76 ? -12.643 -3.855 12.262 1.00 94.38 76 SER A C 1
ATOM 582 O O . SER A 1 76 ? -12.913 -4.181 13.423 1.00 94.38 76 SER A O 1
ATOM 584 N N . MET A 1 77 ? -11.410 -3.884 11.775 1.00 94.00 77 MET A N 1
ATOM 585 C CA . MET A 1 77 ? -10.222 -4.269 12.522 1.00 94.00 77 MET A CA 1
ATOM 586 C C . MET A 1 77 ? -9.175 -3.167 12.416 1.00 94.00 77 MET A C 1
ATOM 588 O O . MET A 1 77 ? -8.888 -2.688 11.323 1.00 94.00 77 MET A O 1
ATOM 592 N N . TYR A 1 78 ? -8.584 -2.796 13.545 1.00 93.94 78 TYR A N 1
ATOM 593 C CA . TYR A 1 78 ? -7.460 -1.876 13.621 1.00 93.94 78 TYR A CA 1
ATOM 594 C C . TYR A 1 78 ? -6.222 -2.602 14.150 1.00 93.94 78 TYR A C 1
ATOM 596 O O . TYR A 1 78 ? -6.230 -3.106 15.274 1.00 93.94 78 TYR A O 1
ATOM 604 N N . ALA A 1 79 ? -5.163 -2.625 13.346 1.00 93.81 79 ALA A N 1
ATOM 605 C CA . ALA A 1 79 ? -3.838 -3.103 13.719 1.00 93.81 79 ALA A CA 1
ATOM 606 C C . ALA A 1 79 ? -2.928 -1.896 13.981 1.00 93.81 79 ALA A C 1
ATOM 608 O O . ALA A 1 79 ? -2.740 -1.051 13.104 1.00 93.81 79 ALA A O 1
ATOM 609 N N . SER A 1 80 ? -2.411 -1.792 15.204 1.00 93.12 80 SER A N 1
ATOM 610 C CA . SER A 1 80 ? -1.628 -0.643 15.664 1.00 93.12 80 SER A CA 1
ATOM 611 C C . SER A 1 80 ? -0.134 -0.838 15.403 1.00 93.12 80 SER A C 1
ATOM 613 O O . SER A 1 80 ? 0.431 -1.817 15.888 1.00 93.12 80 SER A O 1
ATOM 615 N N . GLY A 1 81 ? 0.504 0.115 14.717 1.00 92.75 81 GLY A N 1
ATOM 616 C CA . GLY A 1 81 ? 1.924 0.036 14.355 1.00 92.75 81 GLY A CA 1
ATOM 617 C C . GLY A 1 81 ? 2.179 -0.627 13.000 1.00 92.75 81 GLY A C 1
ATOM 618 O O . GLY A 1 81 ? 1.253 -1.126 12.356 1.00 92.75 81 GLY A O 1
ATOM 619 N N . ASP A 1 82 ? 3.437 -0.619 12.562 1.00 90.31 82 ASP A N 1
ATOM 620 C CA . ASP A 1 82 ? 3.835 -1.105 11.228 1.00 90.31 82 ASP A CA 1
ATOM 621 C C . ASP A 1 82 ? 3.795 -2.636 11.131 1.00 90.31 82 ASP A C 1
ATOM 623 O O . ASP A 1 82 ? 3.611 -3.198 10.052 1.00 90.31 82 ASP A O 1
ATOM 627 N N . TYR A 1 83 ? 3.919 -3.308 12.275 1.00 89.25 83 TYR A N 1
ATOM 628 C CA . TYR A 1 83 ? 3.948 -4.761 12.417 1.00 89.25 83 TYR A CA 1
ATOM 629 C C . TYR A 1 83 ? 2.837 -5.267 13.346 1.00 89.25 83 TYR A C 1
ATOM 631 O O . TYR A 1 83 ? 2.920 -6.379 13.867 1.00 89.25 83 TYR A O 1
ATOM 639 N N . ALA A 1 84 ? 1.795 -4.454 13.567 1.00 89.94 84 ALA A N 1
ATOM 640 C CA . ALA A 1 84 ? 0.730 -4.714 14.538 1.00 89.94 84 ALA A CA 1
ATOM 641 C C . ALA A 1 84 ? 1.235 -4.901 15.988 1.00 89.94 84 ALA A C 1
ATOM 643 O O . ALA A 1 84 ? 0.551 -5.497 16.822 1.00 89.94 84 ALA A O 1
ATOM 644 N N . GLU A 1 85 ? 2.420 -4.379 16.311 1.00 89.06 85 GLU A N 1
ATOM 645 C CA . GLU A 1 85 ? 3.086 -4.516 17.608 1.00 89.06 85 GLU A CA 1
ATOM 646 C C . GLU A 1 85 ? 2.321 -3.840 18.754 1.00 89.06 85 GLU A C 1
ATOM 648 O O . GLU A 1 85 ? 2.431 -4.246 19.910 1.00 89.06 85 GLU A O 1
ATOM 653 N N . GLY A 1 86 ? 1.496 -2.838 18.438 1.00 87.00 86 GLY A N 1
ATOM 654 C CA . GLY A 1 86 ? 0.575 -2.212 19.386 1.00 87.00 86 GLY A CA 1
ATOM 655 C C . GLY A 1 86 ? -0.714 -3.010 19.612 1.00 87.00 86 GLY A C 1
ATOM 656 O O . GLY A 1 86 ? -1.600 -2.545 20.330 1.00 87.00 86 GLY A O 1
ATOM 657 N N . GLY A 1 87 ? -0.838 -4.183 18.991 1.00 88.31 87 GLY A N 1
ATOM 658 C CA . GLY A 1 87 ? -1.980 -5.077 19.093 1.00 88.31 87 GLY A CA 1
ATOM 659 C C . GLY A 1 87 ? -3.047 -4.857 18.020 1.00 88.31 87 GLY A C 1
ATOM 660 O O . GLY A 1 87 ? -3.094 -3.841 17.318 1.00 88.31 87 GLY A O 1
ATOM 661 N N . ILE A 1 88 ? -3.934 -5.847 17.927 1.00 89.75 88 ILE A N 1
ATOM 662 C CA . ILE A 1 88 ? -5.072 -5.880 17.008 1.00 89.75 88 ILE A CA 1
ATOM 663 C C . ILE A 1 88 ? -6.355 -5.692 17.814 1.00 89.75 88 ILE A C 1
ATOM 665 O O . ILE A 1 88 ? -6.585 -6.370 18.815 1.00 89.75 88 ILE A O 1
ATOM 669 N N . ARG A 1 89 ? -7.207 -4.768 17.368 1.00 89.62 89 ARG A N 1
ATOM 670 C CA . ARG A 1 89 ? -8.516 -4.481 17.963 1.00 89.62 89 ARG A CA 1
ATOM 671 C C . ARG A 1 89 ? -9.604 -4.686 16.921 1.00 89.62 89 ARG A C 1
ATOM 673 O O . ARG A 1 89 ? -9.447 -4.269 15.779 1.00 89.62 89 ARG A O 1
ATOM 680 N N . VAL A 1 90 ? -10.717 -5.292 17.319 1.00 91.75 90 VAL A N 1
ATOM 681 C CA . VAL A 1 90 ? -11.879 -5.538 16.454 1.00 91.75 90 VAL A CA 1
ATOM 682 C C . VAL A 1 90 ? -13.112 -4.948 17.120 1.00 91.75 90 VAL A C 1
ATOM 684 O O . VAL A 1 90 ? -13.277 -5.070 18.335 1.00 91.75 90 VAL A O 1
ATOM 687 N N . ASN A 1 91 ? -13.963 -4.276 16.347 1.00 89.50 91 ASN A N 1
ATOM 688 C CA . ASN A 1 91 ? -15.222 -3.747 16.870 1.00 89.50 91 ASN A CA 1
ATOM 689 C C . ASN A 1 91 ? -16.346 -4.799 16.819 1.00 89.50 91 ASN A C 1
ATOM 691 O O . ASN A 1 91 ? -16.170 -5.925 16.352 1.00 89.50 91 ASN A O 1
ATOM 695 N N . LYS A 1 92 ? -17.529 -4.431 17.327 1.00 86.19 92 LYS A N 1
ATOM 696 C CA . LYS A 1 92 ? -18.760 -5.246 17.255 1.00 86.19 92 LYS A CA 1
ATOM 697 C C . LYS A 1 92 ? -18.663 -6.639 17.905 1.00 86.19 92 LYS A C 1
ATOM 699 O O . LYS A 1 92 ? -19.521 -7.480 17.660 1.00 86.19 92 LYS A O 1
ATOM 704 N N . GLY A 1 93 ? -17.658 -6.869 18.756 1.00 80.25 93 GLY A N 1
ATOM 705 C CA . GLY A 1 93 ? -17.529 -8.084 19.567 1.00 80.25 93 GLY A CA 1
ATOM 706 C C . GLY A 1 93 ? -17.357 -9.371 18.758 1.00 80.25 93 GLY A C 1
ATOM 707 O O . GLY A 1 93 ? -17.742 -10.434 19.235 1.00 80.25 93 GLY A O 1
ATOM 708 N N . VAL A 1 94 ? -16.830 -9.281 17.533 1.00 85.44 94 VAL A N 1
ATOM 709 C CA . VAL A 1 94 ? -16.561 -10.462 16.706 1.00 85.44 94 VAL A CA 1
ATOM 710 C C . VAL A 1 94 ? -15.350 -11.206 17.262 1.00 85.44 94 VAL A C 1
ATOM 712 O O . VAL A 1 94 ? -14.310 -10.602 17.523 1.00 85.44 94 VAL A O 1
ATOM 715 N N . GLU A 1 95 ? -15.480 -12.522 17.426 1.00 83.94 95 GLU A N 1
ATOM 716 C CA . GLU A 1 95 ? -14.352 -13.377 17.788 1.00 83.94 95 GLU A CA 1
ATOM 717 C C . GLU A 1 95 ? -13.363 -13.475 16.622 1.00 83.94 95 GLU A C 1
ATOM 719 O O . GLU A 1 95 ? -13.738 -13.747 15.477 1.00 83.94 95 GLU A O 1
ATOM 724 N N . LEU A 1 96 ? -12.084 -13.245 16.922 1.00 82.94 96 LEU A N 1
ATOM 725 C CA . LEU A 1 96 ? -11.010 -13.442 15.958 1.00 82.94 96 LEU A CA 1
ATOM 726 C C . LEU A 1 96 ? -10.932 -14.921 15.590 1.00 82.94 96 LEU A C 1
ATOM 728 O O . LEU A 1 96 ? -10.876 -15.793 16.452 1.00 82.94 96 LEU A O 1
ATOM 732 N N . THR A 1 97 ? -10.921 -15.194 14.291 1.00 83.31 97 THR A N 1
ATOM 733 C CA . THR A 1 97 ? -10.714 -16.550 13.789 1.00 83.31 97 THR A CA 1
ATOM 734 C C . THR A 1 97 ? -9.228 -16.879 13.851 1.00 83.31 97 THR A C 1
ATOM 736 O O . THR A 1 97 ? -8.406 -16.078 13.403 1.00 83.31 97 THR A O 1
ATOM 739 N N . GLU A 1 98 ? -8.881 -18.057 14.369 1.00 84.62 98 GLU A N 1
ATOM 740 C CA . GLU A 1 98 ? -7.530 -18.584 14.195 1.00 84.62 98 GLU A CA 1
ATOM 741 C C . GLU A 1 98 ? -7.296 -18.857 12.711 1.00 84.62 98 GLU A C 1
ATOM 743 O O . GLU A 1 98 ? -8.004 -19.643 12.079 1.00 84.62 98 GLU A O 1
ATOM 748 N N . VAL A 1 99 ? -6.314 -18.163 12.148 1.00 84.38 99 VAL A N 1
ATOM 749 C CA . VAL A 1 99 ? -5.897 -18.337 10.762 1.00 84.38 99 VAL A CA 1
ATOM 750 C C . VAL A 1 99 ? -4.625 -19.168 10.734 1.00 84.38 99 VAL A C 1
ATOM 752 O O . VAL A 1 99 ? -3.661 -18.861 11.433 1.00 84.38 99 VAL A O 1
ATOM 755 N N . ASP A 1 100 ? -4.630 -20.222 9.923 1.00 84.38 100 ASP A N 1
ATOM 756 C CA . ASP A 1 100 ? -3.411 -20.952 9.601 1.00 84.38 100 ASP A CA 1
ATOM 757 C C . ASP A 1 100 ? -2.671 -20.198 8.495 1.00 84.38 100 ASP A C 1
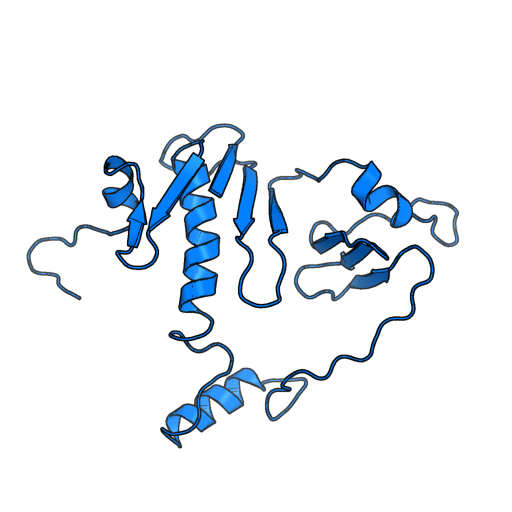ATOM 759 O O . ASP A 1 100 ? -3.246 -19.869 7.454 1.00 84.38 100 ASP A O 1
ATOM 763 N N . TYR A 1 101 ? -1.405 -19.885 8.739 1.00 81.94 101 TYR A N 1
ATOM 764 C CA . TYR A 1 101 ? -0.539 -19.217 7.780 1.00 81.94 101 TYR A CA 1
ATOM 765 C C . TYR A 1 101 ? 0.851 -19.855 7.810 1.00 81.94 101 TYR A C 1
ATOM 767 O O . TYR A 1 101 ? 1.272 -20.364 8.854 1.00 81.94 101 TYR A O 1
ATOM 775 N N . PRO A 1 102 ? 1.587 -19.838 6.682 1.00 75.69 102 PRO A N 1
ATOM 776 C CA . PRO A 1 102 ? 2.935 -20.383 6.634 1.00 75.69 102 PRO A CA 1
ATOM 777 C C . PRO A 1 102 ? 3.834 -19.689 7.660 1.00 75.69 102 PRO A C 1
ATOM 779 O O . PRO A 1 102 ? 4.001 -18.471 7.617 1.00 75.69 102 PRO A O 1
ATOM 782 N N . LYS A 1 103 ? 4.417 -20.473 8.567 1.00 75.19 103 LYS A N 1
ATOM 783 C CA . LYS A 1 103 ? 5.397 -19.998 9.547 1.00 75.19 103 LYS A CA 1
ATOM 784 C C . LYS A 1 103 ? 6.801 -20.303 9.032 1.00 75.19 103 LYS A C 1
ATOM 786 O O . LYS A 1 103 ? 7.049 -21.464 8.682 1.00 75.19 103 LYS A O 1
ATOM 791 N N . PRO A 1 104 ? 7.718 -19.324 8.969 1.00 68.94 104 PRO A N 1
ATOM 792 C CA . PRO A 1 104 ? 9.085 -19.588 8.570 1.00 68.94 104 PRO A CA 1
ATOM 793 C C . PRO A 1 104 ? 9.754 -20.595 9.525 1.00 68.94 104 PRO A C 1
ATOM 795 O O . PRO A 1 104 ? 9.479 -20.609 10.731 1.00 68.94 104 PRO A O 1
ATOM 798 N N . PRO A 1 105 ? 10.664 -21.445 9.022 1.00 66.38 105 PRO A N 1
ATOM 799 C CA . PRO A 1 105 ? 11.456 -22.324 9.872 1.00 66.38 105 PRO A CA 1
ATOM 800 C C . PRO A 1 105 ? 12.284 -21.493 10.862 1.00 66.38 105 PRO A C 1
ATOM 802 O O . PRO A 1 105 ? 13.090 -20.667 10.450 1.00 66.38 105 PRO A O 1
ATOM 805 N N . GLY A 1 106 ? 12.103 -21.725 12.166 1.00 61.38 106 GLY A N 1
ATOM 806 C CA . GLY A 1 106 ? 12.845 -21.020 13.220 1.00 61.38 106 GLY A CA 1
ATOM 807 C C . GLY A 1 106 ? 12.127 -19.827 13.859 1.00 61.38 106 GLY A C 1
ATOM 808 O O . GLY A 1 106 ? 12.784 -19.054 14.545 1.00 61.38 106 GLY A O 1
ATOM 809 N N . GLU A 1 107 ? 10.807 -19.666 13.679 1.00 60.47 107 GLU A N 1
ATOM 810 C CA . GLU A 1 107 ? 10.041 -18.639 14.407 1.00 60.47 107 GLU A CA 1
ATOM 811 C C . GLU A 1 107 ? 10.358 -18.590 15.921 1.00 60.47 107 GLU A C 1
ATOM 813 O O . GLU A 1 107 ? 10.512 -19.645 16.548 1.00 60.47 107 GLU A O 1
ATOM 818 N N . PRO A 1 108 ? 10.387 -17.386 16.537 1.00 60.53 108 PRO A N 1
ATOM 819 C CA . PRO A 1 108 ? 10.049 -16.069 15.970 1.00 60.53 108 PRO A CA 1
ATOM 820 C C . PRO A 1 108 ? 11.249 -15.251 15.439 1.00 60.53 108 PRO A C 1
ATOM 822 O O . PRO A 1 108 ? 11.045 -14.171 14.889 1.00 60.53 108 PRO A O 1
ATOM 825 N N . GLU A 1 109 ? 12.491 -15.731 15.569 1.00 66.88 109 GLU A N 1
ATOM 826 C CA . GLU A 1 109 ? 13.704 -14.984 15.193 1.00 66.88 109 GLU A CA 1
ATOM 827 C C . GLU A 1 109 ? 14.434 -15.634 14.006 1.00 66.88 109 GLU A C 1
ATOM 829 O O . GLU A 1 109 ? 14.562 -16.848 13.923 1.00 66.88 109 GLU A O 1
ATOM 834 N N . LEU A 1 110 ? 14.954 -14.822 13.076 1.00 74.50 110 LEU A N 1
ATOM 835 C CA . LEU A 1 110 ? 15.791 -15.256 11.938 1.00 74.50 110 LEU A CA 1
ATOM 836 C C . LEU A 1 110 ? 15.139 -16.201 10.910 1.00 74.50 110 LEU A C 1
ATOM 838 O O . LEU A 1 110 ? 15.827 -16.656 9.997 1.00 74.50 110 LEU A O 1
ATOM 842 N N . GLY A 1 111 ? 13.829 -16.447 10.973 1.00 83.00 111 GLY A N 1
ATOM 843 C CA . GLY A 1 111 ? 13.164 -17.372 10.047 1.00 83.00 111 GLY A CA 1
ATOM 844 C C . GLY A 1 111 ? 13.389 -17.054 8.559 1.00 83.00 111 GLY A C 1
ATOM 845 O O . GLY A 1 111 ? 13.733 -17.935 7.775 1.00 83.00 111 GLY A O 1
ATOM 846 N N . HIS A 1 112 ? 13.337 -15.774 8.182 1.00 85.25 112 HIS A N 1
ATOM 847 C CA . HIS A 1 112 ? 13.638 -15.323 6.816 1.00 85.25 112 HIS A CA 1
ATOM 848 C C . HIS A 1 112 ? 15.105 -15.563 6.401 1.00 85.25 112 HIS A C 1
ATOM 850 O O . HIS A 1 112 ? 15.392 -15.782 5.225 1.00 85.25 112 HIS A O 1
ATOM 856 N N . VAL A 1 113 ? 16.044 -15.549 7.354 1.00 87.56 113 VAL A N 1
ATOM 857 C CA . VAL A 1 113 ? 17.461 -15.857 7.104 1.00 87.56 113 VAL A CA 1
ATOM 858 C C . VAL A 1 113 ? 17.631 -17.349 6.829 1.00 87.56 113 VAL A C 1
ATOM 860 O O . VAL A 1 113 ? 18.336 -17.722 5.892 1.00 87.56 113 VAL A O 1
ATOM 863 N N . GLN A 1 114 ? 16.960 -18.207 7.603 1.00 87.94 114 GLN A N 1
ATOM 864 C CA . GLN A 1 114 ? 16.985 -19.649 7.367 1.00 87.94 114 GLN A CA 1
ATOM 865 C C . GLN A 1 114 ? 16.368 -20.001 6.011 1.00 87.94 114 GLN A C 1
ATOM 867 O O . GLN A 1 114 ? 16.966 -20.772 5.266 1.00 87.94 114 GLN A O 1
ATOM 872 N N . GLU A 1 115 ? 15.227 -19.403 5.653 1.00 89.25 115 GLU A N 1
ATOM 873 C CA . GLU A 1 115 ? 14.616 -19.577 4.326 1.00 89.25 115 GLU A CA 1
ATOM 874 C C . GLU A 1 115 ? 15.578 -19.226 3.189 1.00 89.25 115 GLU A C 1
ATOM 876 O O . GLU A 1 115 ? 15.647 -19.938 2.185 1.00 89.25 115 GLU A O 1
ATOM 881 N N . PHE A 1 116 ? 16.341 -18.143 3.350 1.00 88.69 116 PHE A N 1
ATOM 882 C CA . PHE A 1 116 ? 17.333 -17.728 2.368 1.00 88.69 116 PHE A CA 1
ATOM 883 C C . PHE A 1 116 ? 18.463 -18.756 2.221 1.00 88.69 116 PHE A C 1
ATOM 885 O O . PHE A 1 116 ? 18.774 -19.164 1.101 1.00 88.69 116 PHE A O 1
ATOM 892 N N . TYR A 1 117 ? 19.044 -19.231 3.328 1.00 90.94 117 TYR A N 1
ATOM 893 C CA . TYR A 1 117 ? 20.078 -20.273 3.283 1.00 90.94 117 TYR A CA 1
ATOM 894 C C . TYR A 1 117 ? 19.559 -21.594 2.708 1.00 90.94 117 TYR A C 1
ATOM 896 O O . TYR A 1 117 ? 20.247 -22.242 1.917 1.00 90.94 117 TYR A O 1
ATOM 904 N N . ASP A 1 118 ? 18.334 -21.972 3.057 1.00 90.75 118 ASP A N 1
ATOM 905 C CA . ASP A 1 118 ? 17.667 -23.157 2.534 1.00 90.75 118 ASP A CA 1
ATOM 906 C C . ASP A 1 118 ? 17.479 -23.084 1.013 1.00 90.75 118 ASP A C 1
ATOM 908 O O . ASP A 1 118 ? 17.739 -24.068 0.320 1.00 90.75 118 ASP A O 1
ATOM 912 N N . ALA A 1 119 ? 17.071 -21.924 0.486 1.00 91.75 119 ALA A N 1
ATOM 913 C CA . ALA A 1 119 ? 16.919 -21.698 -0.952 1.00 91.75 119 ALA A CA 1
ATOM 914 C C . ALA A 1 119 ? 18.265 -21.683 -1.703 1.00 91.75 119 ALA A C 1
ATOM 916 O O . ALA A 1 119 ? 18.323 -22.093 -2.862 1.00 91.75 119 ALA A O 1
ATOM 917 N N . ILE A 1 120 ? 19.360 -21.259 -1.054 1.00 92.75 120 ILE A N 1
ATOM 918 C CA . ILE A 1 120 ? 20.718 -21.391 -1.614 1.00 92.75 120 ILE A CA 1
ATOM 919 C C . ILE A 1 120 ? 21.111 -22.871 -1.725 1.00 92.75 120 ILE A C 1
ATOM 921 O O . ILE A 1 120 ? 21.701 -23.284 -2.724 1.00 92.75 120 ILE A O 1
ATOM 925 N N . GLY A 1 121 ? 20.818 -23.662 -0.689 1.00 94.75 121 GLY A N 1
ATOM 926 C CA . GLY A 1 121 ? 21.218 -25.067 -0.608 1.00 94.75 121 GLY A CA 1
ATOM 927 C C . GLY A 1 121 ? 20.353 -26.027 -1.427 1.00 94.75 121 GLY A C 1
ATOM 928 O O . GLY A 1 121 ? 20.828 -27.094 -1.816 1.00 94.75 121 GLY A O 1
ATOM 929 N N . ASP A 1 122 ? 19.099 -25.668 -1.703 1.00 94.12 122 ASP A N 1
ATOM 930 C CA . ASP A 1 122 ? 18.158 -26.485 -2.464 1.00 94.12 122 ASP A CA 1
ATOM 931 C C . ASP A 1 122 ? 17.349 -25.629 -3.443 1.00 94.12 122 ASP A C 1
ATOM 933 O O . ASP A 1 122 ? 16.411 -24.932 -3.065 1.00 94.12 122 ASP A O 1
ATOM 937 N N . SER A 1 123 ? 17.651 -25.774 -4.735 1.00 90.00 123 SER A N 1
ATOM 938 C CA . SER A 1 123 ? 16.945 -25.098 -5.836 1.00 90.00 123 SER A CA 1
ATOM 939 C C . SER A 1 123 ? 15.428 -25.345 -5.898 1.00 90.00 123 SER A C 1
ATOM 941 O O . SER A 1 123 ? 14.724 -24.635 -6.615 1.00 90.00 123 SER A O 1
ATOM 943 N N . LYS A 1 124 ? 14.906 -26.358 -5.191 1.00 91.88 124 LYS A N 1
ATOM 944 C CA . LYS A 1 124 ? 13.463 -26.621 -5.092 1.00 91.88 124 LYS A CA 1
ATOM 945 C C . LYS A 1 124 ? 12.787 -25.798 -3.997 1.00 91.88 124 LYS A C 1
ATOM 947 O O . LYS A 1 124 ? 11.562 -25.686 -4.010 1.00 91.88 124 LYS A O 1
ATOM 952 N N . LYS A 1 125 ? 13.552 -25.244 -3.053 1.00 90.69 125 LYS A N 1
ATOM 953 C CA . LYS A 1 125 ? 13.048 -24.364 -2.000 1.00 90.69 125 LYS A CA 1
ATOM 954 C C . LYS A 1 125 ? 13.046 -22.917 -2.486 1.00 90.69 125 LYS A C 1
ATOM 956 O O . LYS A 1 125 ? 13.954 -22.470 -3.179 1.00 90.69 125 LYS A O 1
ATOM 961 N N . LYS A 1 126 ? 12.012 -22.174 -2.098 1.00 88.75 126 LYS A N 1
ATOM 962 C CA . LYS A 1 126 ? 11.893 -20.731 -2.326 1.00 88.75 126 LYS A CA 1
ATOM 963 C C . LYS A 1 126 ? 11.681 -20.043 -0.983 1.00 88.75 126 LYS A C 1
ATOM 965 O O . LYS A 1 126 ? 10.940 -20.565 -0.154 1.00 88.75 126 LYS A O 1
ATOM 970 N N . ALA A 1 127 ? 12.279 -18.868 -0.807 1.00 89.00 127 ALA A N 1
ATOM 971 C CA . ALA A 1 127 ? 11.895 -17.972 0.278 1.00 89.00 127 ALA A CA 1
ATOM 972 C C . ALA A 1 127 ? 10.442 -17.502 0.088 1.00 89.00 127 ALA A C 1
ATOM 974 O O . ALA A 1 127 ? 9.985 -17.351 -1.053 1.00 89.00 127 ALA A O 1
ATOM 975 N N . VAL A 1 128 ? 9.728 -17.237 1.185 1.00 85.81 128 VAL A N 1
ATOM 976 C CA . VAL A 1 128 ? 8.340 -16.748 1.122 1.00 85.81 128 VAL A CA 1
ATOM 977 C C . VAL A 1 128 ? 8.286 -15.424 0.354 1.00 85.81 128 VAL A C 1
ATOM 979 O O . VAL A 1 128 ? 7.545 -15.298 -0.620 1.00 85.81 128 VAL A O 1
ATOM 982 N N . SER A 1 129 ? 9.174 -14.487 0.691 1.00 87.62 129 SER A N 1
ATOM 983 C CA . SER A 1 129 ? 9.299 -13.172 0.044 1.00 87.62 129 SER A CA 1
ATOM 984 C C . SER A 1 129 ? 10.104 -13.196 -1.267 1.00 87.62 129 SER A C 1
ATOM 986 O O . SER A 1 129 ? 10.901 -12.296 -1.529 1.00 87.62 129 SER A O 1
ATOM 9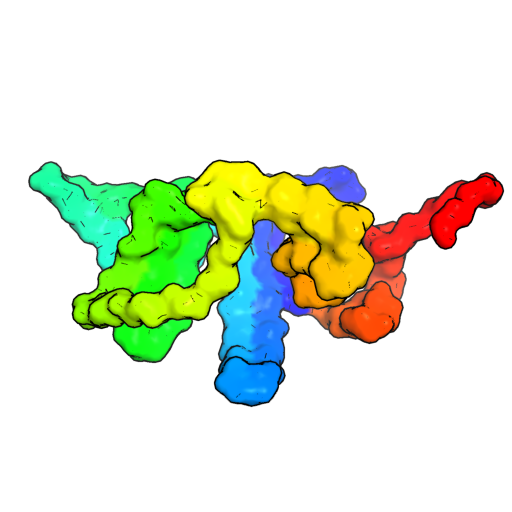88 N N . ASN A 1 130 ? 9.953 -14.231 -2.097 1.00 90.69 130 ASN A N 1
ATOM 989 C CA . ASN A 1 130 ? 10.660 -14.321 -3.380 1.00 90.69 130 ASN A CA 1
ATOM 990 C C . ASN A 1 130 ? 10.212 -13.232 -4.379 1.00 90.69 130 ASN A C 1
ATOM 992 O O . ASN A 1 130 ? 9.097 -12.718 -4.306 1.00 90.69 130 ASN A O 1
ATOM 996 N N . PHE A 1 131 ? 11.067 -12.912 -5.352 1.00 92.00 131 PHE A N 1
ATOM 997 C CA . PHE A 1 131 ? 10.814 -11.835 -6.318 1.00 92.00 131 PHE A CA 1
ATOM 998 C C . PHE A 1 131 ? 9.642 -12.091 -7.269 1.00 92.00 131 PHE A C 1
ATOM 1000 O O . PHE A 1 131 ? 8.949 -11.147 -7.629 1.00 92.00 131 PHE A O 1
ATOM 1007 N N . ILE A 1 132 ? 9.430 -13.341 -7.683 1.00 90.94 132 ILE A N 1
ATOM 1008 C CA . ILE A 1 132 ? 8.499 -13.688 -8.765 1.00 90.94 132 ILE A CA 1
ATOM 1009 C C . ILE A 1 132 ? 7.056 -13.602 -8.270 1.00 90.94 132 ILE A C 1
ATOM 1011 O O . ILE A 1 132 ? 6.213 -12.973 -8.901 1.00 90.94 132 ILE A O 1
ATOM 1015 N N . ASP A 1 133 ? 6.796 -14.235 -7.129 1.00 90.19 133 ASP A N 1
ATOM 1016 C CA . ASP A 1 133 ? 5.440 -14.517 -6.668 1.00 90.19 133 ASP A CA 1
ATOM 1017 C C . ASP A 1 133 ? 4.976 -13.525 -5.581 1.00 90.19 133 ASP A C 1
ATOM 1019 O O . ASP A 1 133 ? 3.780 -13.428 -5.315 1.00 90.19 133 ASP A O 1
ATOM 1023 N N . TYR A 1 134 ? 5.903 -12.789 -4.945 1.00 90.69 134 TYR A N 1
ATOM 1024 C CA . TYR A 1 134 ? 5.591 -11.932 -3.794 1.00 90.69 134 TYR A CA 1
ATOM 1025 C C . TYR A 1 134 ? 6.220 -10.535 -3.876 1.00 90.69 134 TYR A C 1
ATOM 1027 O O . TYR A 1 134 ? 5.518 -9.541 -4.061 1.00 90.69 134 TYR A O 1
ATOM 1035 N N . ALA A 1 135 ? 7.546 -10.437 -3.743 1.00 93.94 135 ALA A N 1
ATOM 1036 C CA . ALA A 1 135 ? 8.227 -9.161 -3.540 1.00 93.94 135 ALA A CA 1
ATOM 1037 C C . ALA A 1 135 ? 8.171 -8.249 -4.773 1.00 93.94 135 ALA A C 1
ATOM 1039 O O . ALA A 1 135 ? 8.039 -7.038 -4.611 1.00 93.94 135 ALA A O 1
ATOM 1040 N N . GLY A 1 136 ? 8.223 -8.803 -5.989 1.00 94.81 136 GLY A N 1
ATOM 1041 C CA . GLY A 1 136 ? 8.076 -8.041 -7.232 1.00 94.81 136 GLY A CA 1
ATOM 1042 C C . GLY A 1 136 ? 6.707 -7.364 -7.330 1.00 94.81 136 GLY A C 1
ATOM 1043 O O . GLY A 1 136 ? 6.662 -6.135 -7.278 1.00 94.81 136 GLY A O 1
ATOM 1044 N N . PRO A 1 137 ? 5.593 -8.124 -7.378 1.00 93.50 137 PRO A N 1
ATOM 1045 C CA . PRO A 1 137 ? 4.247 -7.548 -7.453 1.00 93.50 137 PRO A CA 1
ATOM 1046 C C . PRO A 1 137 ? 3.903 -6.606 -6.288 1.00 93.50 137 PRO A C 1
ATOM 1048 O O . PRO A 1 137 ? 3.219 -5.596 -6.478 1.00 93.50 137 PRO A O 1
ATOM 1051 N N . LEU A 1 138 ? 4.390 -6.905 -5.075 1.00 94.88 138 LEU A N 1
ATOM 1052 C CA . LEU A 1 138 ? 4.219 -6.024 -3.918 1.00 94.88 138 LEU A CA 1
ATOM 1053 C C . LEU A 1 138 ? 4.944 -4.688 -4.122 1.00 94.88 138 LEU A C 1
ATOM 1055 O O . LEU A 1 138 ? 4.352 -3.628 -3.928 1.00 94.88 138 LEU A O 1
ATOM 1059 N N . THR A 1 139 ? 6.209 -4.736 -4.544 1.00 95.69 139 THR A N 1
ATOM 1060 C CA . THR A 1 139 ? 7.011 -3.534 -4.813 1.00 95.69 139 THR A CA 1
ATOM 1061 C C . THR A 1 139 ? 6.390 -2.715 -5.937 1.00 95.69 139 THR A C 1
ATOM 1063 O O . THR A 1 139 ? 6.205 -1.511 -5.784 1.00 95.69 139 THR A O 1
ATOM 1066 N N . GLU A 1 140 ? 6.005 -3.368 -7.036 1.00 95.19 140 GLU A N 1
ATOM 1067 C CA . GLU A 1 140 ? 5.311 -2.743 -8.161 1.00 95.19 140 GLU A CA 1
ATOM 1068 C C . GLU A 1 140 ? 4.069 -1.987 -7.679 1.00 95.19 140 GLU A C 1
ATOM 1070 O O . GLU A 1 140 ? 3.929 -0.800 -7.955 1.00 95.19 140 GLU A O 1
ATOM 1075 N N . THR A 1 141 ? 3.223 -2.628 -6.869 1.00 95.25 141 THR A N 1
ATOM 1076 C CA . THR A 1 141 ? 2.012 -2.010 -6.313 1.00 95.25 141 THR A CA 1
ATOM 1077 C C . THR A 1 141 ? 2.314 -0.701 -5.581 1.00 95.25 141 THR A C 1
ATOM 1079 O O . THR A 1 141 ? 1.657 0.307 -5.839 1.00 95.25 141 THR A O 1
ATOM 1082 N N . ILE A 1 142 ? 3.311 -0.685 -4.692 1.00 95.50 142 ILE A N 1
ATOM 1083 C CA . ILE A 1 142 ? 3.655 0.521 -3.926 1.00 95.50 142 ILE A CA 1
ATOM 1084 C C . ILE A 1 142 ? 4.275 1.599 -4.827 1.00 95.50 142 ILE A C 1
ATOM 1086 O O . ILE A 1 142 ? 3.918 2.773 -4.713 1.00 95.50 142 ILE A O 1
ATOM 1090 N N . LEU A 1 143 ? 5.132 1.219 -5.779 1.00 96.00 143 LEU A N 1
ATOM 1091 C CA . LEU A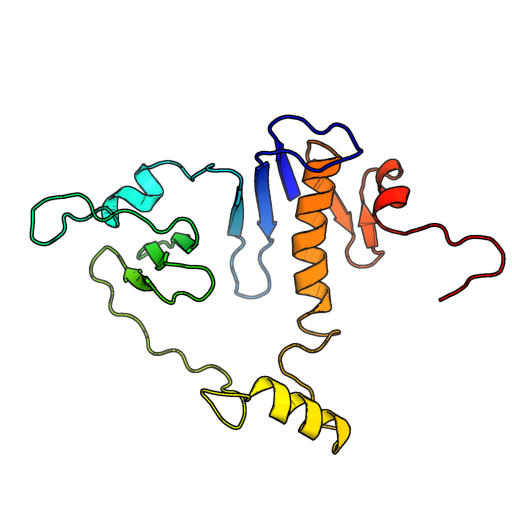 1 143 ? 5.727 2.155 -6.738 1.00 96.00 143 LEU A CA 1
ATOM 1092 C C . LEU A 1 143 ? 4.681 2.831 -7.633 1.00 96.00 143 LEU A C 1
ATOM 1094 O O . LEU A 1 143 ? 4.842 4.001 -7.975 1.00 96.00 143 LEU A O 1
ATOM 1098 N N . LEU A 1 144 ? 3.575 2.158 -7.957 1.00 96.94 144 LEU A N 1
ATOM 1099 C CA . LEU A 1 144 ? 2.459 2.791 -8.668 1.00 96.94 144 LEU A CA 1
ATOM 1100 C C . LEU A 1 144 ? 1.802 3.911 -7.855 1.00 96.94 144 LEU A C 1
ATOM 1102 O O . LEU A 1 144 ? 1.328 4.888 -8.436 1.00 96.94 144 LEU A O 1
ATOM 1106 N N . GLY A 1 145 ? 1.804 3.807 -6.525 1.00 97.06 145 GLY A N 1
ATOM 1107 C CA . GLY A 1 145 ? 1.399 4.904 -5.648 1.00 97.06 145 GLY A CA 1
ATOM 1108 C C . GLY A 1 145 ? 2.303 6.118 -5.805 1.00 97.06 145 GLY A C 1
ATOM 1109 O O . GLY A 1 145 ? 1.813 7.224 -6.027 1.00 97.06 145 GLY A O 1
ATOM 1110 N N . ASN A 1 146 ? 3.618 5.898 -5.788 1.00 95.81 146 ASN A N 1
ATOM 1111 C CA . ASN A 1 146 ? 4.600 6.957 -6.019 1.00 95.81 146 ASN A CA 1
ATOM 1112 C C . ASN A 1 146 ? 4.458 7.574 -7.414 1.00 95.81 146 ASN A C 1
ATOM 1114 O O . ASN A 1 146 ? 4.553 8.787 -7.557 1.00 95.81 146 ASN A O 1
ATOM 1118 N N . LEU A 1 147 ? 4.152 6.769 -8.432 1.00 96.12 147 LEU A N 1
ATOM 1119 C CA . LEU A 1 147 ? 3.908 7.270 -9.781 1.00 96.12 147 LEU A CA 1
ATOM 1120 C C . LEU A 1 147 ? 2.654 8.156 -9.855 1.00 96.12 147 LEU A C 1
ATOM 1122 O O . LEU A 1 147 ? 2.655 9.174 -10.544 1.00 96.12 147 LEU A O 1
ATOM 1126 N N . ALA A 1 148 ? 1.593 7.803 -9.124 1.00 97.06 148 ALA A N 1
ATOM 1127 C CA . ALA A 1 148 ? 0.400 8.640 -9.007 1.00 97.06 148 ALA A CA 1
ATOM 1128 C C . ALA A 1 148 ? 0.675 9.943 -8.242 1.00 97.06 148 ALA A C 1
ATOM 1130 O O . ALA A 1 148 ? 0.145 10.988 -8.616 1.00 97.06 148 ALA A O 1
ATOM 1131 N N . VAL A 1 149 ? 1.525 9.892 -7.209 1.00 96.75 149 VAL A N 1
ATOM 1132 C CA . VAL A 1 149 ? 2.014 11.076 -6.485 1.00 96.75 149 VAL A CA 1
ATOM 1133 C C . VAL A 1 149 ? 2.835 11.977 -7.406 1.00 96.75 149 VAL A C 1
ATOM 1135 O O . VAL A 1 149 ? 2.576 13.173 -7.445 1.00 96.75 149 VAL A O 1
ATOM 1138 N N . TRP A 1 150 ? 3.750 11.407 -8.194 1.00 95.50 150 TRP A N 1
ATOM 1139 C CA . TRP A 1 150 ? 4.545 12.138 -9.181 1.00 95.50 150 TRP A CA 1
ATOM 1140 C C . TRP A 1 150 ? 3.668 12.819 -10.235 1.00 95.50 150 TRP A C 1
ATOM 1142 O O . TRP A 1 150 ? 3.924 13.956 -10.608 1.00 95.50 150 TRP A O 1
ATOM 1152 N N . LYS A 1 151 ? 2.626 12.135 -10.727 1.00 94.94 151 LYS A N 1
ATOM 1153 C CA . LYS A 1 151 ? 1.684 12.692 -11.712 1.00 94.94 151 LYS A CA 1
ATOM 1154 C C . LYS A 1 151 ? 0.714 13.719 -11.111 1.00 94.94 151 LYS A C 1
ATOM 1156 O O . LYS A 1 151 ? 0.091 14.461 -11.862 1.00 94.94 151 LYS A O 1
ATOM 1161 N N . GLU A 1 152 ? 0.531 13.710 -9.792 1.00 92.88 152 GLU A N 1
ATOM 1162 C CA . GLU A 1 152 ? -0.544 14.424 -9.090 1.00 92.88 152 GLU A CA 1
ATOM 1163 C C . GLU A 1 152 ? -1.939 14.099 -9.657 1.00 92.88 152 GLU A C 1
ATOM 1165 O O . GLU A 1 152 ? -2.775 14.972 -9.896 1.00 92.88 152 GLU A O 1
ATOM 1170 N N . GLY A 1 153 ? -2.200 12.813 -9.914 1.00 90.94 153 GLY A N 1
ATOM 1171 C CA . GLY A 1 153 ? -3.462 12.395 -10.515 1.00 90.94 153 GLY A CA 1
ATOM 1172 C C . GLY A 1 153 ? -3.585 10.896 -10.787 1.00 90.94 153 GLY A C 1
ATOM 1173 O O . GLY A 1 153 ? -2.761 10.095 -10.336 1.00 90.94 153 GLY A O 1
ATOM 1174 N N . PRO A 1 154 ? -4.637 10.482 -11.516 1.00 96.31 154 PRO A N 1
ATOM 1175 C CA . PRO A 1 154 ? -4.883 9.078 -11.800 1.00 96.31 154 PRO A CA 1
ATOM 1176 C C . PRO A 1 154 ? -3.878 8.511 -12.811 1.00 96.31 154 PRO A C 1
ATOM 1178 O O . PRO A 1 154 ? -3.600 9.108 -13.855 1.00 96.31 154 PRO A O 1
ATOM 1181 N N . VAL A 1 155 ? -3.398 7.303 -12.524 1.00 97.56 155 VAL A N 1
ATOM 1182 C CA . VAL A 1 155 ? -2.568 6.477 -13.407 1.00 97.56 155 VAL A CA 1
ATOM 1183 C C . VAL A 1 155 ? -3.276 5.148 -13.645 1.00 97.56 155 VAL A C 1
ATOM 1185 O O . VAL A 1 155 ? -3.645 4.438 -12.693 1.00 97.56 155 VAL A O 1
ATOM 1188 N N . LYS A 1 156 ? -3.454 4.797 -14.923 1.00 96.69 156 LYS A N 1
ATOM 1189 C CA . LYS A 1 156 ? -3.821 3.436 -15.326 1.00 96.69 156 LYS A CA 1
ATOM 1190 C C . LYS A 1 156 ? -2.551 2.702 -15.718 1.00 96.69 156 LYS A C 1
ATOM 1192 O O . LYS A 1 156 ? -1.696 3.248 -16.406 1.00 96.69 156 LYS A O 1
ATOM 1197 N N . TRP A 1 157 ? -2.439 1.464 -15.263 1.00 95.81 157 TRP A N 1
ATOM 1198 C CA . TRP A 1 157 ? -1.214 0.691 -15.379 1.00 95.81 157 TRP A CA 1
ATOM 1199 C C . TRP A 1 157 ? -1.464 -0.620 -16.108 1.00 95.81 157 TRP A C 1
ATOM 1201 O O . TRP A 1 157 ? -2.413 -1.341 -15.792 1.00 95.81 157 TRP A O 1
ATOM 1211 N N . ASN A 1 158 ? -0.600 -0.933 -17.067 1.00 95.12 158 ASN A N 1
ATOM 1212 C CA . ASN A 1 158 ? -0.527 -2.241 -17.694 1.00 95.12 158 ASN A CA 1
ATOM 1213 C C . ASN A 1 158 ? 0.639 -3.019 -17.073 1.00 95.12 158 ASN A C 1
ATOM 1215 O O . ASN A 1 158 ? 1.784 -2.851 -17.481 1.00 95.12 158 ASN A O 1
ATOM 1219 N N . ALA A 1 159 ? 0.328 -3.889 -16.109 1.00 92.00 159 ALA A N 1
ATOM 1220 C CA . ALA A 1 159 ? 1.323 -4.690 -15.389 1.00 92.00 159 ALA A CA 1
ATOM 1221 C C . ALA A 1 159 ? 2.043 -5.720 -16.271 1.00 92.00 159 ALA A C 1
ATOM 1223 O O . ALA A 1 159 ? 3.165 -6.112 -15.977 1.00 92.00 159 ALA A O 1
ATOM 1224 N N . LYS A 1 160 ? 1.425 -6.160 -17.377 1.00 91.69 160 LYS A N 1
ATOM 1225 C CA . LYS A 1 160 ? 2.056 -7.131 -18.281 1.00 91.69 160 LYS A CA 1
ATOM 1226 C C . LYS A 1 160 ? 3.219 -6.506 -19.047 1.00 91.69 160 LYS A C 1
ATOM 1228 O O . LYS A 1 160 ? 4.259 -7.139 -19.199 1.00 91.69 160 LYS A O 1
ATOM 1233 N N . ASP A 1 161 ? 3.011 -5.286 -19.531 1.00 94.69 161 ASP A N 1
ATOM 1234 C CA . ASP A 1 161 ? 3.987 -4.578 -20.363 1.00 94.69 161 ASP A CA 1
ATOM 1235 C C . ASP A 1 161 ? 4.808 -3.555 -19.555 1.00 94.69 161 ASP A C 1
ATOM 1237 O O . ASP A 1 161 ? 5.742 -2.959 -20.086 1.00 94.69 161 ASP A O 1
ATOM 1241 N N . LEU A 1 162 ? 4.483 -3.380 -18.267 1.00 93.38 162 LEU A N 1
ATOM 1242 C CA . LEU A 1 162 ? 5.065 -2.401 -17.347 1.00 93.38 162 LEU A CA 1
ATOM 1243 C C . LEU A 1 162 ? 4.992 -0.967 -17.891 1.00 93.38 162 LEU A C 1
ATOM 1245 O O . LEU A 1 162 ? 5.980 -0.231 -17.898 1.00 93.38 162 LEU A O 1
ATOM 1249 N N . THR A 1 163 ? 3.806 -0.574 -18.363 1.00 96.38 163 THR A N 1
ATOM 1250 C CA . THR A 1 163 ? 3.583 0.741 -18.978 1.00 96.38 163 THR A CA 1
ATOM 1251 C C . THR A 1 163 ? 2.401 1.491 -18.358 1.00 96.38 163 THR A C 1
ATOM 1253 O O . THR A 1 163 ? 1.328 0.897 -18.186 1.00 96.38 163 THR A O 1
ATOM 1256 N N . PRO A 1 164 ? 2.536 2.803 -18.103 1.00 96.81 164 PRO A N 1
ATOM 1257 C CA . PRO A 1 164 ? 1.425 3.670 -17.748 1.00 96.81 164 PRO A CA 1
ATOM 1258 C C . PRO A 1 164 ? 0.615 4.066 -18.991 1.00 96.81 164 PRO A C 1
ATOM 1260 O O . PRO A 1 164 ? 1.089 3.980 -20.123 1.00 96.81 164 PRO A O 1
ATOM 1263 N N . ASP A 1 165 ? -0.615 4.530 -18.779 1.00 96.62 165 ASP A N 1
ATOM 1264 C CA . ASP A 1 165 ? -1.468 5.086 -19.834 1.00 96.62 165 ASP A CA 1
ATOM 1265 C C . ASP A 1 165 ? -0.982 6.432 -20.380 1.00 96.62 165 ASP A C 1
ATOM 1267 O O . ASP A 1 165 ? -1.307 6.788 -21.512 1.00 96.62 165 ASP A O 1
ATOM 1271 N N . ASP A 1 166 ? -0.205 7.161 -19.584 1.00 95.75 166 ASP A N 1
ATOM 1272 C CA . ASP A 1 166 ? 0.485 8.384 -19.975 1.00 95.75 166 ASP A CA 1
ATOM 1273 C C . ASP A 1 166 ? 1.960 8.079 -20.293 1.00 95.75 166 ASP A C 1
ATOM 1275 O O . ASP A 1 166 ? 2.750 7.879 -19.367 1.00 95.75 166 ASP A O 1
ATOM 1279 N N . PRO A 1 167 ? 2.370 8.064 -21.576 1.00 94.44 167 PRO A N 1
ATOM 1280 C CA . PRO A 1 167 ? 3.734 7.711 -21.963 1.00 94.44 167 PRO A CA 1
ATOM 1281 C C . PRO A 1 167 ? 4.814 8.631 -21.387 1.00 94.44 167 PRO A C 1
ATOM 1283 O O . PRO A 1 167 ? 5.964 8.208 -21.291 1.00 94.44 167 PRO A O 1
ATOM 1286 N N . SER A 1 168 ? 4.479 9.865 -20.987 1.00 92.44 168 SER A N 1
ATOM 1287 C CA . SER A 1 168 ? 5.456 10.789 -20.391 1.00 92.44 168 SER A CA 1
ATOM 1288 C C . SER A 1 168 ? 6.020 10.272 -19.062 1.00 92.44 168 SER A C 1
ATOM 1290 O O . SER A 1 168 ? 7.157 10.575 -18.706 1.00 92.44 168 SER A O 1
ATOM 1292 N N . LEU A 1 169 ? 5.267 9.414 -18.370 1.00 94.56 169 LEU A N 1
ATOM 1293 C CA . LEU A 1 169 ? 5.683 8.782 -17.123 1.00 94.56 169 LEU A CA 1
ATOM 1294 C C . LEU A 1 169 ? 6.736 7.681 -17.313 1.00 94.56 169 LEU A C 1
ATOM 1296 O O . LEU A 1 169 ? 7.355 7.261 -16.334 1.00 94.56 169 LEU A O 1
ATOM 1300 N N . MET A 1 170 ? 6.976 7.212 -18.544 1.00 94.94 170 MET A N 1
ATOM 1301 C CA . MET A 1 170 ? 7.945 6.139 -18.797 1.00 94.94 170 MET A CA 1
ATOM 1302 C C . MET A 1 170 ? 9.366 6.498 -18.364 1.00 94.94 170 MET A C 1
ATOM 1304 O O . MET A 1 170 ? 10.089 5.612 -17.919 1.00 94.94 170 MET A O 1
ATOM 1308 N N . ALA A 1 171 ? 9.736 7.780 -18.424 1.00 90.94 171 ALA A N 1
ATOM 1309 C CA . ALA A 1 171 ? 11.040 8.256 -17.964 1.00 90.94 171 ALA A CA 1
ATOM 1310 C C . ALA A 1 171 ? 11.259 8.053 -16.450 1.00 90.94 171 ALA A C 1
ATOM 1312 O O . ALA A 1 171 ? 12.398 7.971 -16.004 1.00 90.94 171 ALA A O 1
ATOM 1313 N N . ILE A 1 172 ? 10.177 7.958 -15.666 1.00 91.88 172 ILE A N 1
ATOM 1314 C CA . ILE A 1 172 ? 10.216 7.672 -14.222 1.00 91.88 172 ILE A CA 1
ATOM 1315 C C . ILE A 1 172 ? 10.149 6.165 -13.961 1.00 91.88 172 ILE A C 1
ATOM 1317 O O . ILE A 1 172 ? 10.783 5.657 -13.041 1.00 91.88 172 ILE A O 1
ATOM 1321 N N . VAL A 1 173 ? 9.379 5.440 -14.777 1.00 93.00 173 VAL A N 1
ATOM 1322 C CA . VAL A 1 173 ? 9.198 3.984 -14.669 1.00 93.00 173 VAL A CA 1
ATOM 1323 C C . VAL A 1 173 ? 10.483 3.229 -14.996 1.00 93.00 173 VAL A C 1
ATOM 1325 O O . VAL A 1 173 ? 10.822 2.258 -14.320 1.00 93.00 173 VAL A O 1
ATOM 1328 N N . LYS A 1 174 ? 11.183 3.639 -16.056 1.00 89.25 174 LYS A N 1
ATOM 1329 C CA . LYS A 1 174 ? 12.378 2.958 -16.540 1.00 89.25 174 LYS A CA 1
ATOM 1330 C C . LYS A 1 174 ? 13.473 3.970 -16.823 1.00 89.25 174 LYS A C 1
ATOM 1332 O O . LYS A 1 174 ? 13.323 4.841 -17.673 1.00 89.25 174 LYS A O 1
ATOM 1337 N N . ASN A 1 175 ? 14.597 3.791 -16.140 1.00 84.69 175 ASN A N 1
ATOM 1338 C CA . ASN A 1 175 ? 15.767 4.627 -16.348 1.00 84.69 175 ASN A CA 1
ATOM 1339 C C . ASN A 1 175 ? 16.362 4.400 -17.741 1.00 84.69 175 ASN A C 1
ATOM 1341 O O . ASN A 1 175 ? 16.534 3.261 -18.184 1.00 84.69 175 ASN A O 1
ATOM 1345 N N . GLU A 1 176 ? 16.747 5.495 -18.388 1.00 85.19 176 GLU A N 1
ATOM 1346 C CA . GLU A 1 176 ? 17.647 5.456 -19.533 1.00 85.19 176 GLU A CA 1
ATOM 1347 C C . GLU A 1 176 ? 19.085 5.333 -19.020 1.00 85.19 176 GLU A C 1
ATOM 1349 O O . GLU A 1 176 ? 19.605 6.213 -18.326 1.00 85.19 176 GLU A O 1
ATOM 1354 N N . TYR A 1 177 ? 19.731 4.211 -19.330 1.00 86.50 177 TYR A N 1
ATOM 1355 C CA . TYR A 1 177 ? 21.141 4.026 -19.015 1.00 86.50 177 TYR A CA 1
ATOM 1356 C C . TYR A 1 177 ? 22.005 4.843 -19.972 1.00 86.50 177 TYR A C 1
ATOM 1358 O O . TYR A 1 177 ? 21.683 5.023 -21.147 1.00 86.50 177 TYR A O 1
ATOM 1366 N N . ARG A 1 178 ? 23.129 5.346 -19.457 1.00 89.25 178 ARG A N 1
ATOM 1367 C CA . ARG A 1 178 ? 24.132 6.018 -20.287 1.00 89.25 178 ARG A CA 1
ATOM 1368 C C . ARG A 1 178 ? 24.723 5.023 -21.282 1.00 89.25 178 ARG A C 1
ATOM 1370 O O . ARG A 1 178 ? 24.851 3.841 -20.971 1.00 89.25 178 ARG A O 1
ATOM 1377 N N . GLU A 1 179 ? 25.142 5.528 -22.438 1.00 91.31 179 GLU A N 1
ATOM 1378 C CA . GLU A 1 179 ? 25.815 4.723 -23.457 1.00 91.31 179 GLU A CA 1
ATOM 1379 C C . GLU A 1 179 ? 26.973 3.912 -22.846 1.00 91.31 179 GLU A C 1
ATOM 1381 O O . GLU A 1 179 ? 27.796 4.445 -22.096 1.00 91.31 179 GLU A O 1
ATOM 1386 N N . GLY A 1 180 ? 27.002 2.609 -23.139 1.00 91.88 180 GLY A N 1
ATOM 1387 C CA . GLY A 1 180 ? 27.978 1.661 -22.594 1.0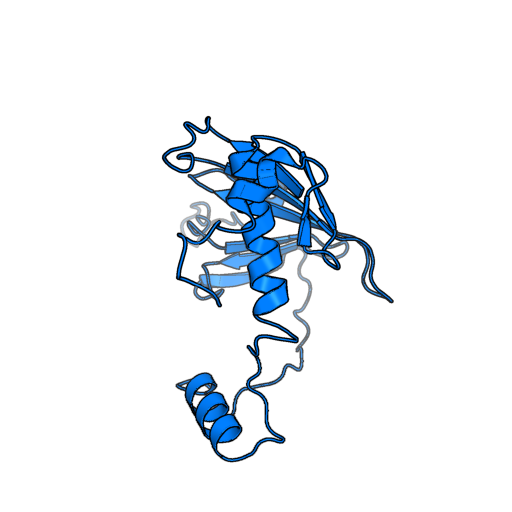0 91.88 180 GLY A CA 1
ATOM 1388 C C . GLY A 1 180 ? 27.568 0.960 -21.292 1.00 91.88 180 GLY A C 1
ATOM 1389 O O . GLY A 1 180 ? 28.334 0.127 -20.810 1.00 91.88 180 GLY A O 1
ATOM 1390 N N . TYR A 1 181 ? 26.388 1.251 -20.735 1.00 85.75 181 TYR A N 1
ATOM 1391 C CA . TYR A 1 181 ? 25.824 0.542 -19.582 1.00 85.75 181 TYR A CA 1
ATOM 1392 C C . TYR A 1 181 ? 24.517 -0.164 -19.971 1.00 85.75 181 TYR A C 1
ATOM 1394 O O . TYR A 1 181 ? 23.568 0.482 -20.408 1.00 85.75 181 TYR A O 1
ATOM 1402 N N . GLU A 1 182 ? 24.464 -1.484 -19.780 1.00 84.19 182 GLU A N 1
ATOM 1403 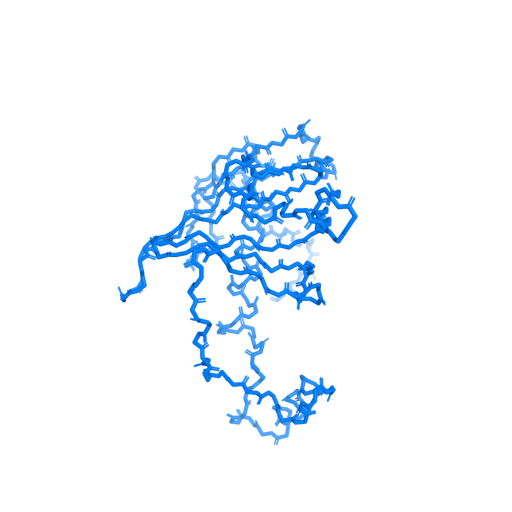C CA . GLU A 1 182 ? 23.292 -2.340 -20.020 1.00 84.19 182 GLU A CA 1
ATOM 1404 C C . GLU A 1 182 ? 23.073 -3.275 -18.817 1.00 84.19 182 GLU A C 1
ATOM 1406 O O . GLU A 1 182 ? 23.997 -3.493 -18.026 1.00 84.19 182 GLU A O 1
ATOM 1411 N N . LEU A 1 183 ? 21.844 -3.782 -18.662 1.00 73.81 183 LEU A N 1
ATOM 1412 C CA . LEU A 1 183 ? 21.382 -4.596 -17.530 1.00 73.81 183 LEU A CA 1
ATOM 1413 C C . LEU A 1 183 ? 20.916 -5.976 -17.996 1.00 73.81 183 LEU A C 1
ATOM 1415 O O . LEU A 1 183 ? 20.219 -6.025 -19.035 1.00 73.81 183 LEU A O 1
#

Radius of gyration: 20.37 Å; chains: 1; bounding box: 47×47×57 Å

pLDDT: mean 89.63, std 8.64, range [60.47, 98.25]

Secondary structure (DSSP, 8-state):
-EEEES---SSS--S-EEEEEEEPPBTTBPPEEEEEE-TT----GGGTGGG--B-TTSPBPPPPSSEEEEE-SS-EEEEESTTSTT-EEESTTPPPPPPP-PPPTTTTSSHHHHHHHHHHH-TT---TT-IIIIIHHHHHHHHHHHHHHHHTS---EETTTTEESSGGGHHHHS--PPTT---

Foldseek 3Di:
DAKAAPDDPLPDFGLWMKFKDWAPADDPRHTDIDIDTGNPDDPDCVQCVQQQQADPVRGGDDAAPDWDWDDDPQWIKTQGDPVSPVHIDIPPPDDDDDDDDDDAPPPPPCSQVVQVVVCVVDVVGHRPCDCPPHVVVVVLVVVVRVLNSSVNTDWDADPVVGDTPDNVSVCVSDPDDDPPDDD

Sequence (183 aa):
VEATTSGHDHDSYPAKSQIKFDFPAIGDRAAFTFHWYDGSNRPSEDLYADFLTPDKDGKPTALSTSGCLIVGDKCSMYASGDYAEGGIRVNKGVELTEVDYPKPPGEPELGHVQEFYDAIGDSKKKAVSNFIDYAGPLTETILLGNLAVWKEGPVKWNAKDLTPDDPSLMAIVKNEYREGYEL